Protein AF-A0A1H1PE18-F1 (afdb_monomer_lite)

Radius of gyration: 14.19 Å; chains: 1; bounding box: 38×27×42 Å

pLDDT: mean 94.11, std 6.82, range [52.38, 98.88]

Structure (mmCIF, N/CA/C/O backbone):
data_AF-A0A1H1PE18-F1
#
_entry.id   AF-A0A1H1PE18-F1
#
loop_
_atom_site.group_PDB
_atom_site.id
_atom_site.type_symbol
_atom_site.label_atom_id
_atom_site.label_alt_id
_atom_site.label_comp_id
_atom_site.label_asym_id
_atom_site.label_entity_id
_atom_site.label_seq_id
_atom_site.pdbx_PDB_ins_code
_atom_site.Cartn_x
_atom_site.Cartn_y
_atom_site.Cartn_z
_atom_site.occupancy
_atom_site.B_iso_or_equiv
_atom_site.auth_seq_id
_atom_site.auth_comp_id
_atom_site.auth_asym_id
_atom_site.auth_atom_id
_atom_site.pdbx_PDB_model_num
ATOM 1 N N . MET A 1 1 ? 13.959 1.888 -16.999 1.00 85.69 1 MET A N 1
ATOM 2 C CA . MET A 1 1 ? 13.518 2.090 -15.591 1.00 85.69 1 MET A CA 1
ATOM 3 C C . MET A 1 1 ? 12.262 1.255 -15.378 1.00 85.69 1 MET A C 1
ATOM 5 O O . MET A 1 1 ? 11.801 0.670 -16.342 1.00 85.69 1 MET A O 1
ATOM 9 N N . GLY A 1 2 ? 11.775 1.056 -14.160 1.00 96.62 2 GLY A N 1
ATOM 10 C CA . GLY A 1 2 ? 10.553 0.297 -13.878 1.00 96.62 2 GLY A CA 1
ATOM 11 C C . GLY A 1 2 ? 9.399 1.206 -13.468 1.00 96.62 2 GLY A C 1
ATOM 12 O O . GLY A 1 2 ? 9.628 2.325 -13.016 1.00 96.62 2 GLY A O 1
ATOM 13 N N . SER A 1 3 ? 8.171 0.706 -13.573 1.00 98.12 3 SER A N 1
ATOM 14 C CA . SER A 1 3 ? 6.978 1.367 -13.055 1.00 98.12 3 SER A CA 1
ATOM 15 C C . SER A 1 3 ? 6.004 0.388 -12.395 1.00 98.12 3 SER A C 1
ATOM 17 O O . SER A 1 3 ? 5.890 -0.779 -12.781 1.00 98.12 3 SER A O 1
ATOM 19 N N . LEU A 1 4 ? 5.308 0.886 -11.374 1.00 98.38 4 LEU A N 1
ATOM 20 C CA . LEU A 1 4 ? 4.160 0.263 -10.725 1.00 98.38 4 LEU A CA 1
ATOM 21 C C . LEU A 1 4 ? 3.103 1.345 -10.518 1.00 98.38 4 LEU A C 1
ATOM 23 O O . LEU A 1 4 ? 3.266 2.211 -9.662 1.00 98.38 4 LEU A O 1
ATOM 27 N N . VAL A 1 5 ? 2.022 1.286 -11.293 1.00 98.44 5 VAL A N 1
ATOM 28 C CA . VAL A 1 5 ? 0.980 2.319 -11.268 1.00 98.44 5 VAL A CA 1
ATOM 29 C C . VAL A 1 5 ? -0.400 1.685 -11.228 1.00 98.44 5 VAL A C 1
ATOM 31 O O . VAL A 1 5 ? -0.707 0.796 -12.024 1.00 98.44 5 VAL A O 1
ATOM 34 N N . GLY A 1 6 ? -1.269 2.157 -10.343 1.00 98.06 6 GLY A N 1
ATOM 35 C CA . GLY A 1 6 ? -2.684 1.818 -10.371 1.00 98.06 6 GLY A CA 1
ATOM 36 C C . GLY A 1 6 ? -3.385 1.921 -9.028 1.00 98.06 6 GLY A C 1
ATOM 37 O O . GLY A 1 6 ? -2.787 2.195 -7.990 1.00 98.06 6 GLY A O 1
ATOM 38 N N . THR A 1 7 ? -4.683 1.650 -9.080 1.00 98.50 7 THR A N 1
ATOM 39 C CA . THR A 1 7 ? -5.569 1.617 -7.921 1.00 98.50 7 THR A CA 1
ATOM 40 C C . THR A 1 7 ? -6.225 0.257 -7.866 1.00 98.50 7 THR A C 1
ATOM 42 O O . THR A 1 7 ? -6.868 -0.154 -8.834 1.00 98.50 7 THR A O 1
ATOM 45 N N . ALA A 1 8 ? -6.143 -0.414 -6.723 1.00 97.62 8 ALA A N 1
ATOM 46 C CA . ALA A 1 8 ? -6.823 -1.681 -6.510 1.00 97.62 8 ALA A CA 1
ATOM 47 C C . ALA A 1 8 ? -7.551 -1.704 -5.166 1.00 97.62 8 ALA A C 1
ATOM 49 O O . ALA A 1 8 ? -7.066 -1.187 -4.158 1.00 97.62 8 ALA A O 1
ATOM 50 N N . ALA A 1 9 ? -8.732 -2.319 -5.149 1.00 97.12 9 ALA A N 1
ATOM 51 C CA . ALA A 1 9 ? -9.567 -2.405 -3.961 1.00 97.12 9 ALA A CA 1
ATOM 52 C C . ALA A 1 9 ? -10.261 -3.763 -3.819 1.00 97.12 9 ALA A C 1
ATOM 54 O O . ALA A 1 9 ? -10.561 -4.468 -4.790 1.00 97.12 9 ALA A O 1
ATOM 55 N N . GLY A 1 10 ? -10.576 -4.138 -2.585 1.00 96.12 10 GLY A N 1
ATOM 56 C CA . GLY A 1 10 ? -11.371 -5.326 -2.305 1.00 96.12 10 GLY A CA 1
ATOM 57 C C . GLY A 1 10 ? -11.673 -5.520 -0.832 1.00 96.12 10 GLY A C 1
ATOM 58 O O . GLY A 1 10 ? -11.335 -4.684 0.001 1.00 96.12 10 GLY A O 1
ATOM 59 N N . LYS A 1 11 ? -12.341 -6.633 -0.529 1.00 97.06 11 LYS A N 1
ATOM 60 C CA . LYS A 1 11 ? -12.630 -7.034 0.846 1.00 97.06 11 LYS A CA 1
ATOM 61 C C . LYS A 1 11 ? -11.551 -7.967 1.362 1.00 97.06 11 LYS A C 1
ATOM 63 O O . LYS A 1 11 ? -11.180 -8.907 0.655 1.00 97.06 11 LYS A O 1
ATOM 68 N N . LEU A 1 12 ? -11.084 -7.728 2.579 1.00 96.06 12 LEU A N 1
ATOM 69 C CA . LEU A 1 12 ? -10.114 -8.582 3.241 1.00 96.06 12 LEU A CA 1
ATOM 70 C C . LEU A 1 12 ? -10.704 -9.996 3.406 1.00 96.06 12 LEU A C 1
ATOM 72 O O . LEU A 1 12 ? -11.831 -10.140 3.882 1.00 96.06 12 LEU A O 1
ATOM 76 N N . PRO A 1 13 ? -9.998 -11.047 2.965 1.00 96.00 13 PRO A N 1
ATOM 77 C CA . PRO A 1 13 ? -10.465 -12.427 3.082 1.00 96.00 13 PRO A CA 1
ATOM 78 C C . PRO A 1 13 ? -10.423 -12.945 4.528 1.00 96.00 13 PRO A C 1
ATOM 80 O O . PRO A 1 13 ? -9.740 -12.383 5.377 1.00 96.00 13 PRO A O 1
ATOM 83 N N . GLU A 1 14 ? -11.087 -14.078 4.774 1.00 96.31 14 GLU A N 1
ATOM 84 C CA . GLU A 1 14 ? -11.225 -14.727 6.096 1.00 96.31 14 GLU A CA 1
ATOM 85 C C . GLU A 1 14 ? -9.915 -14.877 6.886 1.00 96.31 14 GLU A C 1
ATOM 87 O O . GLU A 1 14 ? -9.891 -14.772 8.108 1.00 96.31 14 GLU A O 1
ATOM 92 N N . TRP A 1 15 ? -8.790 -15.094 6.202 1.00 93.62 15 TRP A N 1
ATOM 93 C CA . TRP A 1 15 ? -7.492 -15.266 6.856 1.00 93.62 15 TRP A CA 1
ATOM 94 C C . TRP A 1 15 ? -6.891 -13.968 7.427 1.00 93.62 15 TRP A C 1
ATOM 96 O O . TRP A 1 15 ? -5.885 -14.041 8.126 1.00 93.62 15 TRP A O 1
ATOM 106 N N . PHE A 1 16 ? -7.515 -12.803 7.208 1.00 92.00 16 PHE A N 1
ATOM 107 C CA . PHE A 1 16 ? -7.239 -11.573 7.970 1.00 92.00 16 PHE A CA 1
ATOM 108 C C . PHE A 1 16 ? -7.920 -11.551 9.351 1.00 92.00 16 PHE A C 1
ATOM 110 O O . PHE A 1 16 ? -7.813 -10.559 10.073 1.00 92.00 16 PHE A O 1
ATOM 117 N N . GLY A 1 17 ? -8.606 -12.631 9.742 1.00 92.44 17 GLY A N 1
ATOM 118 C CA . GLY A 1 17 ? -9.149 -12.818 11.084 1.00 92.44 17 GLY A CA 1
ATOM 119 C C . GLY A 1 17 ? -10.168 -11.734 11.450 1.00 92.44 17 GLY A C 1
ATOM 120 O O . GLY A 1 17 ? -11.185 -11.624 10.769 1.00 92.44 17 GLY A O 1
ATOM 121 N N . PRO A 1 18 ? -9.934 -10.927 12.503 1.00 90.44 18 PRO A N 1
ATOM 122 C CA . PRO A 1 18 ? -10.907 -9.936 12.972 1.00 90.44 18 PRO A CA 1
ATOM 123 C C . PRO A 1 18 ? -11.241 -8.843 11.946 1.00 90.44 18 PRO A C 1
ATOM 125 O O . PRO A 1 18 ? -12.262 -8.179 12.099 1.00 90.44 18 PRO A O 1
ATOM 128 N N . TRP A 1 19 ? -10.412 -8.657 10.915 1.00 91.94 19 TRP A N 1
ATOM 129 C CA . TRP A 1 19 ? -10.648 -7.684 9.843 1.00 91.94 19 TRP A CA 1
ATOM 130 C C . TRP A 1 19 ? -11.237 -8.316 8.577 1.00 91.94 19 TRP A C 1
ATOM 132 O O . TRP A 1 19 ? -11.365 -7.647 7.555 1.00 91.94 19 TRP A O 1
ATOM 142 N N . ALA A 1 20 ? -11.579 -9.605 8.597 1.00 94.69 20 ALA A N 1
ATOM 143 C CA . ALA A 1 20 ? -12.239 -10.244 7.466 1.00 94.69 20 ALA A CA 1
ATOM 144 C C . ALA A 1 20 ? -13.528 -9.489 7.083 1.00 94.69 20 ALA A C 1
ATOM 146 O O . ALA A 1 20 ? -14.345 -9.133 7.930 1.00 94.69 20 ALA A O 1
ATOM 147 N N . GLY A 1 21 ? -13.707 -9.232 5.787 1.00 95.19 21 GLY A N 1
ATOM 148 C CA . GLY A 1 21 ? -14.831 -8.471 5.239 1.00 95.19 21 GLY A CA 1
ATOM 149 C C . GLY A 1 21 ? -14.635 -6.952 5.191 1.00 95.19 21 GLY A C 1
ATOM 150 O O . GLY A 1 21 ? -15.369 -6.301 4.438 1.00 95.19 21 GLY A O 1
ATOM 151 N N . ASP A 1 22 ? -13.647 -6.404 5.907 1.00 95.56 22 ASP A N 1
ATOM 152 C CA . ASP A 1 22 ? -13.273 -4.987 5.825 1.00 95.56 22 ASP A CA 1
ATOM 153 C C . ASP A 1 22 ? -12.780 -4.634 4.420 1.00 95.56 22 ASP A C 1
ATOM 155 O O . ASP A 1 22 ? -12.314 -5.487 3.661 1.00 95.56 22 ASP A O 1
ATOM 159 N N . ARG A 1 23 ? -12.885 -3.359 4.048 1.00 95.44 23 ARG A N 1
ATOM 160 C CA . ARG A 1 23 ? -12.460 -2.875 2.729 1.00 95.44 23 ARG A CA 1
ATOM 161 C C . ARG A 1 23 ? -11.027 -2.392 2.800 1.00 95.44 23 ARG A C 1
ATOM 163 O O . ARG A 1 23 ? -10.696 -1.622 3.691 1.00 95.44 23 ARG A O 1
ATOM 170 N N . ALA A 1 24 ? -10.229 -2.756 1.808 1.00 96.81 24 ALA A N 1
ATOM 171 C CA . ALA A 1 24 ? -8.916 -2.178 1.584 1.00 96.81 24 ALA A CA 1
ATOM 172 C C . ALA A 1 24 ? -8.853 -1.548 0.189 1.00 96.81 24 ALA A C 1
ATOM 174 O O . ALA A 1 24 ? -9.373 -2.120 -0.777 1.00 96.81 24 ALA A O 1
ATOM 175 N N . ARG A 1 25 ? -8.217 -0.381 0.088 1.00 97.62 25 ARG A N 1
ATOM 176 C CA . ARG A 1 25 ? -7.877 0.288 -1.171 1.00 97.62 25 ARG A CA 1
ATOM 177 C C . ARG A 1 25 ? -6.424 0.736 -1.128 1.00 97.62 25 ARG A C 1
ATOM 179 O O . ARG A 1 25 ? -5.966 1.253 -0.113 1.00 97.62 25 ARG A O 1
ATOM 186 N N . PHE A 1 26 ? -5.750 0.551 -2.252 1.00 98.56 26 PHE A N 1
ATOM 187 C CA . PHE A 1 26 ? -4.357 0.901 -2.457 1.00 98.56 26 PHE A CA 1
ATOM 188 C C . PHE A 1 26 ? -4.252 1.700 -3.744 1.00 98.56 26 PHE A C 1
ATOM 190 O O . PHE A 1 26 ? -4.688 1.218 -4.790 1.00 98.56 26 PHE A O 1
ATOM 197 N N . ASP A 1 27 ? -3.668 2.885 -3.652 1.00 98.75 27 ASP A N 1
ATOM 198 C CA . ASP A 1 27 ? -3.283 3.708 -4.791 1.00 98.75 27 ASP A CA 1
ATOM 199 C C . ASP A 1 27 ? -1.753 3.741 -4.812 1.00 98.75 27 ASP A C 1
ATOM 201 O O . ASP A 1 27 ? -1.142 4.148 -3.824 1.00 98.75 27 ASP A O 1
ATOM 205 N N . LEU A 1 28 ? -1.139 3.264 -5.895 1.00 98.75 28 LEU A N 1
ATOM 206 C CA . LEU A 1 28 ? 0.312 3.198 -6.064 1.00 98.75 28 LEU A CA 1
ATOM 207 C C . LEU A 1 28 ? 0.704 3.928 -7.345 1.00 98.75 28 LEU A C 1
ATOM 209 O O . LEU A 1 28 ? 0.116 3.690 -8.400 1.00 98.75 28 LEU A O 1
ATOM 213 N N . ASP A 1 29 ? 1.712 4.782 -7.247 1.00 98.62 29 ASP A N 1
ATOM 214 C CA . ASP A 1 29 ? 2.363 5.432 -8.377 1.00 98.62 29 ASP A CA 1
ATOM 215 C C . ASP A 1 29 ? 3.863 5.452 -8.086 1.00 98.62 29 ASP A C 1
ATOM 217 O O . ASP A 1 29 ? 4.320 6.215 -7.239 1.00 98.62 29 ASP A O 1
ATOM 221 N N . ALA A 1 30 ? 4.617 4.547 -8.703 1.00 98.44 30 ALA A N 1
ATOM 222 C CA . ALA A 1 30 ? 6.046 4.390 -8.484 1.00 98.44 30 ALA A CA 1
ATOM 223 C C . ALA A 1 30 ? 6.782 4.236 -9.810 1.00 98.44 30 ALA A C 1
ATOM 225 O O . ALA A 1 30 ? 6.374 3.454 -10.670 1.00 98.44 30 ALA A O 1
ATOM 226 N N . HIS A 1 31 ? 7.916 4.921 -9.925 1.00 98.19 31 HIS A N 1
ATOM 227 C CA . HIS A 1 31 ? 8.783 4.916 -11.095 1.00 98.19 31 HIS A CA 1
ATOM 228 C C . HIS A 1 31 ? 10.255 4.855 -10.684 1.00 98.19 31 HIS A C 1
ATOM 230 O O . HIS A 1 31 ? 10.644 5.408 -9.653 1.00 98.19 31 HIS A O 1
ATOM 236 N N . GLY A 1 32 ? 11.086 4.240 -11.522 1.00 96.31 32 GLY A N 1
ATOM 237 C CA . GLY A 1 32 ? 12.539 4.251 -11.377 1.00 96.31 32 GLY A CA 1
ATOM 238 C C . GLY A 1 32 ? 13.153 2.878 -11.133 1.00 96.31 32 GLY A C 1
ATOM 239 O O . GLY A 1 32 ? 12.731 1.878 -11.710 1.00 96.31 32 GLY A O 1
ATOM 240 N N . ASP A 1 33 ? 14.211 2.838 -10.338 1.00 94.06 33 ASP A N 1
ATOM 241 C CA . ASP A 1 33 ? 14.961 1.626 -10.003 1.00 94.06 33 ASP A CA 1
ATOM 242 C C . ASP A 1 33 ? 15.321 1.612 -8.506 1.00 94.06 33 ASP A C 1
ATOM 244 O O . ASP A 1 33 ? 15.115 2.627 -7.831 1.00 94.06 33 ASP A O 1
ATOM 248 N N . PRO A 1 34 ? 15.875 0.510 -7.960 1.00 93.50 34 PRO A N 1
ATOM 249 C CA . PRO A 1 34 ? 16.127 0.401 -6.523 1.00 93.50 34 PRO A CA 1
ATOM 250 C C . PRO A 1 34 ? 17.053 1.478 -5.939 1.00 93.50 34 PRO A C 1
ATOM 252 O O . PRO A 1 34 ? 17.071 1.656 -4.726 1.00 93.50 34 PRO A O 1
ATOM 255 N N . MET A 1 35 ? 17.834 2.176 -6.770 1.00 92.56 35 MET A N 1
ATOM 256 C CA . MET A 1 35 ? 18.738 3.248 -6.348 1.00 92.56 35 MET A CA 1
ATOM 257 C C . MET A 1 35 ? 18.135 4.641 -6.553 1.00 92.56 35 MET A C 1
ATOM 259 O O . MET A 1 35 ? 18.480 5.563 -5.818 1.00 92.56 35 MET A O 1
ATOM 263 N N . ASN A 1 36 ? 17.260 4.805 -7.547 1.00 95.25 36 ASN A N 1
ATOM 264 C CA . ASN A 1 36 ? 16.618 6.069 -7.899 1.00 95.25 36 ASN A CA 1
ATOM 265 C C . ASN A 1 36 ? 15.122 5.837 -8.123 1.00 95.25 36 ASN A C 1
ATOM 267 O O . ASN A 1 36 ? 14.669 5.680 -9.257 1.00 95.25 36 ASN A O 1
ATOM 271 N N . THR A 1 37 ? 14.357 5.794 -7.034 1.00 96.88 37 THR A N 1
ATOM 272 C CA . THR A 1 37 ? 12.898 5.661 -7.081 1.00 96.88 37 THR A CA 1
ATOM 273 C C . THR A 1 37 ? 12.226 6.992 -6.759 1.00 96.88 37 THR A C 1
ATOM 275 O O . THR A 1 37 ? 12.675 7.735 -5.888 1.00 96.88 37 THR A O 1
ATOM 278 N N . THR A 1 38 ? 11.122 7.273 -7.444 1.00 98.00 38 THR A N 1
ATOM 279 C CA . THR A 1 38 ? 10.193 8.356 -7.114 1.00 98.00 38 THR A CA 1
ATOM 280 C C . THR A 1 38 ? 8.772 7.828 -7.164 1.00 98.00 38 THR A C 1
ATOM 282 O O . THR A 1 38 ? 8.471 6.954 -7.977 1.00 98.00 38 THR A O 1
ATOM 285 N N . GLY A 1 39 ? 7.884 8.384 -6.353 1.00 98.31 39 GLY A N 1
ATOM 286 C CA . GLY A 1 39 ? 6.494 7.968 -6.375 1.00 98.31 39 GLY A CA 1
ATOM 287 C C . GLY A 1 39 ? 5.781 8.235 -5.070 1.00 98.31 39 GLY A C 1
ATOM 288 O O . GLY A 1 39 ? 6.393 8.659 -4.092 1.00 98.31 39 GLY A O 1
ATOM 289 N N . THR A 1 40 ? 4.492 7.936 -5.054 1.00 98.81 40 THR A N 1
ATOM 290 C CA . THR A 1 40 ? 3.640 8.066 -3.877 1.00 98.81 40 THR A CA 1
ATOM 291 C C . THR A 1 40 ? 2.744 6.850 -3.716 1.00 98.81 40 THR A C 1
ATOM 293 O O . THR A 1 40 ? 2.541 6.057 -4.641 1.00 98.81 40 THR A O 1
ATOM 296 N N . PHE A 1 41 ? 2.193 6.704 -2.520 1.00 98.88 41 PHE A N 1
ATOM 297 C CA . PHE A 1 41 ? 1.152 5.730 -2.249 1.00 98.88 41 PHE A CA 1
ATOM 298 C C . PHE A 1 41 ? 0.082 6.298 -1.330 1.00 98.88 41 PHE A C 1
ATOM 300 O O . PHE A 1 41 ? 0.338 7.195 -0.528 1.00 98.88 41 PHE A O 1
ATOM 307 N N . ARG A 1 42 ? -1.112 5.709 -1.409 1.00 98.75 42 ARG A N 1
ATOM 308 C CA . ARG A 1 42 ? -2.196 5.898 -0.444 1.00 98.75 42 ARG A CA 1
ATOM 309 C C . ARG A 1 42 ? -2.806 4.561 -0.080 1.00 98.75 42 ARG A C 1
ATOM 311 O O . ARG A 1 42 ? -2.996 3.698 -0.940 1.00 98.75 42 ARG A O 1
ATOM 318 N N . VAL A 1 43 ? -3.144 4.405 1.191 1.00 98.31 43 VAL A N 1
ATOM 319 C CA . VAL A 1 43 ? -3.821 3.222 1.716 1.00 98.31 43 VAL A CA 1
ATOM 320 C C . VAL A 1 43 ? -5.040 3.651 2.506 1.00 98.31 43 VAL A C 1
ATOM 322 O O . VAL A 1 43 ? -4.996 4.597 3.287 1.00 98.31 43 VAL A O 1
ATOM 325 N N . PHE A 1 44 ? -6.120 2.905 2.319 1.00 96.88 44 PHE A N 1
ATOM 326 C CA . PHE A 1 44 ? -7.332 3.018 3.108 1.00 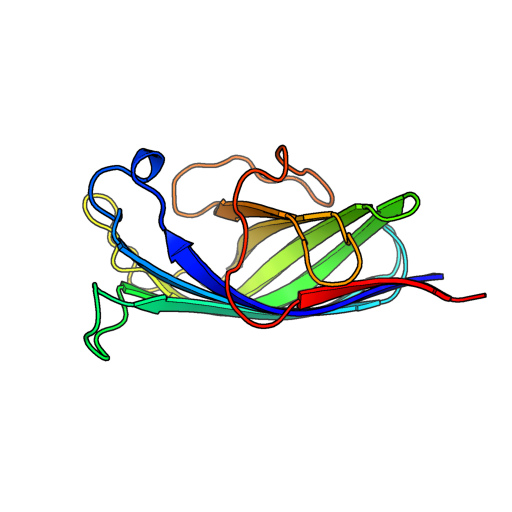96.88 44 PHE A CA 1
ATOM 327 C C . PHE A 1 44 ? -7.777 1.630 3.567 1.00 96.88 44 PHE A C 1
ATOM 329 O O . PHE A 1 44 ? -7.884 0.713 2.748 1.00 96.88 44 PHE A O 1
ATOM 336 N N . HIS A 1 45 ? -8.091 1.493 4.853 1.00 95.50 45 HIS A N 1
ATOM 337 C CA . HIS A 1 45 ? -8.731 0.327 5.461 1.00 95.50 45 HIS A CA 1
ATOM 338 C C . HIS A 1 45 ? -10.016 0.790 6.152 1.00 95.50 45 HIS A C 1
ATOM 340 O O . HIS A 1 45 ? -9.950 1.487 7.158 1.00 95.50 45 HIS A O 1
ATOM 346 N N . GLY A 1 46 ? -11.182 0.398 5.632 1.00 94.31 46 GLY A N 1
ATOM 347 C CA . GLY A 1 46 ? -12.495 0.750 6.188 1.00 94.31 46 GLY A CA 1
ATOM 348 C C . GLY A 1 46 ? -13.228 -0.416 6.854 1.00 94.31 46 GLY A C 1
ATOM 349 O O . GLY A 1 46 ? -13.081 -1.564 6.432 1.00 94.31 46 GLY A O 1
ATOM 350 N N . VAL A 1 47 ? -14.063 -0.115 7.851 1.00 90.56 47 VAL A N 1
ATOM 351 C CA . VAL A 1 47 ? -14.824 -1.089 8.651 1.00 90.56 47 VAL A CA 1
ATOM 352 C C . VAL A 1 47 ? -16.028 -1.620 7.874 1.00 90.56 47 VAL A C 1
ATOM 354 O O . VAL A 1 47 ? -16.977 -0.883 7.586 1.00 90.56 47 VAL A O 1
ATOM 357 N N . GLY A 1 48 ? -16.037 -2.919 7.572 1.00 84.44 48 GLY A N 1
ATOM 358 C CA . GLY A 1 48 ? -17.127 -3.602 6.877 1.00 84.44 48 GLY A CA 1
ATOM 359 C C . GLY A 1 48 ? -17.595 -2.851 5.626 1.00 84.44 48 GLY A C 1
ATOM 360 O O . GLY A 1 48 ? -16.862 -2.709 4.650 1.00 84.44 48 GLY A O 1
ATOM 361 N N . THR A 1 49 ? -18.840 -2.368 5.632 1.00 78.06 49 THR A N 1
ATOM 362 C CA . THR A 1 49 ? -19.396 -1.524 4.554 1.00 78.06 49 THR A CA 1
ATOM 363 C C . THR A 1 49 ? -19.587 -0.060 4.950 1.00 78.06 49 THR A C 1
ATOM 365 O O . THR A 1 49 ? -20.169 0.695 4.175 1.00 78.06 49 THR A O 1
ATOM 368 N N . THR A 1 50 ? -19.139 0.332 6.140 1.00 81.19 50 THR A N 1
ATOM 369 C CA . THR A 1 50 ? -19.274 1.691 6.680 1.00 81.19 50 THR A CA 1
ATOM 370 C C . THR A 1 50 ? -18.136 2.586 6.202 1.00 81.19 50 THR A C 1
ATOM 372 O O . THR A 1 50 ? -17.060 2.090 5.869 1.00 81.19 50 THR A O 1
ATOM 375 N N . ASP A 1 51 ? -18.345 3.899 6.208 1.00 76.69 51 ASP A N 1
ATOM 376 C CA . ASP A 1 51 ? -17.308 4.874 5.839 1.00 76.69 51 ASP A CA 1
ATOM 377 C C . ASP A 1 51 ? -16.323 5.172 6.982 1.00 76.69 51 ASP A C 1
ATOM 379 O O . ASP A 1 51 ? -15.476 6.051 6.863 1.00 76.69 51 ASP A O 1
ATOM 383 N N . GLU A 1 52 ? -16.406 4.421 8.081 1.00 87.88 52 GLU A N 1
ATOM 384 C CA . GLU A 1 52 ? -15.433 4.478 9.165 1.00 87.88 52 GLU A CA 1
ATOM 385 C C . GLU A 1 52 ? -14.106 3.857 8.712 1.00 87.88 52 GLU A C 1
ATOM 387 O O . GLU A 1 52 ? -14.056 2.706 8.263 1.00 87.88 52 GLU A O 1
ATOM 392 N N . ALA A 1 53 ? -13.028 4.628 8.826 1.00 90.81 53 ALA A N 1
ATOM 393 C CA . ALA A 1 53 ? -11.676 4.193 8.526 1.00 90.81 53 ALA A CA 1
ATOM 394 C C . ALA A 1 53 ? -11.001 3.649 9.789 1.00 90.81 53 ALA A C 1
ATOM 396 O O . ALA A 1 53 ? -10.960 4.315 10.820 1.00 90.81 53 ALA A O 1
ATOM 397 N N . ARG A 1 54 ? -10.428 2.448 9.690 1.00 91.69 54 ARG A N 1
ATOM 398 C CA . ARG A 1 54 ? -9.462 1.934 10.666 1.00 91.69 54 ARG A CA 1
ATOM 399 C C . ARG A 1 54 ? -8.070 2.472 10.404 1.00 91.69 54 ARG A C 1
ATOM 401 O O . ARG A 1 54 ? -7.322 2.699 11.337 1.00 91.69 54 ARG A O 1
ATOM 408 N N . ALA A 1 55 ? -7.699 2.642 9.144 1.00 95.06 55 ALA A N 1
ATOM 409 C CA . ALA A 1 55 ? -6.412 3.212 8.792 1.00 95.06 55 ALA A CA 1
ATOM 410 C C . ALA A 1 55 ? -6.538 4.011 7.505 1.00 95.06 55 ALA A C 1
ATOM 412 O O . ALA A 1 55 ? -7.179 3.572 6.545 1.00 95.06 55 ALA A O 1
ATOM 413 N N . GLU A 1 56 ? -5.896 5.166 7.491 1.00 96.62 56 GLU A N 1
ATOM 414 C CA . GLU A 1 56 ? -5.762 6.002 6.312 1.00 96.62 56 GLU A CA 1
ATOM 415 C C . GLU A 1 56 ? -4.417 6.708 6.387 1.00 96.62 56 GLU A C 1
ATOM 417 O O . GLU A 1 56 ? -4.124 7.422 7.349 1.00 96.62 56 GLU A O 1
ATOM 422 N N . PHE A 1 57 ? -3.572 6.451 5.394 1.00 98.06 57 PHE A N 1
ATOM 423 C CA . PHE A 1 57 ? -2.234 7.016 5.350 1.00 98.06 57 PHE A CA 1
ATOM 424 C C . PHE A 1 57 ? -1.704 7.095 3.922 1.00 98.06 57 PHE A C 1
ATOM 426 O O . PHE A 1 57 ? -2.081 6.319 3.038 1.00 98.06 57 PHE A O 1
ATOM 433 N N . GLU A 1 58 ? -0.800 8.041 3.713 1.00 98.81 58 GLU A N 1
ATOM 434 C CA . GLU A 1 58 ? -0.112 8.275 2.453 1.00 98.81 58 GLU A CA 1
ATOM 435 C C . GLU A 1 58 ? 1.381 8.500 2.676 1.00 98.81 58 GLU A C 1
ATOM 437 O O . GLU A 1 58 ? 1.842 8.740 3.797 1.00 98.81 58 GLU A O 1
ATOM 442 N N . GLY A 1 59 ? 2.159 8.381 1.609 1.00 98.81 59 GLY A N 1
ATOM 443 C CA . GLY A 1 59 ? 3.595 8.556 1.708 1.00 98.81 59 GLY A CA 1
ATOM 444 C C . GLY A 1 59 ? 4.323 8.496 0.385 1.00 98.81 59 GLY A C 1
ATOM 445 O O . GLY A 1 59 ? 3.720 8.358 -0.682 1.00 98.81 59 GLY A O 1
ATOM 446 N N . ASP A 1 60 ? 5.643 8.561 0.496 1.00 98.81 60 ASP A N 1
ATOM 447 C CA . ASP A 1 60 ? 6.561 8.555 -0.632 1.00 98.81 60 ASP A CA 1
ATOM 448 C C . ASP A 1 60 ? 7.137 7.155 -0.831 1.00 98.81 60 ASP A C 1
ATOM 450 O O . ASP A 1 60 ? 7.495 6.467 0.131 1.00 98.81 60 ASP A O 1
ATOM 454 N N . ILE A 1 61 ? 7.251 6.724 -2.085 1.00 98.69 61 ILE A N 1
ATOM 455 C CA . ILE A 1 61 ? 7.928 5.473 -2.431 1.00 98.69 61 ILE A CA 1
ATOM 456 C C . ILE A 1 61 ? 9.437 5.719 -2.437 1.00 98.69 61 ILE A C 1
ATOM 458 O O . ILE A 1 61 ? 9.942 6.553 -3.186 1.00 98.69 61 ILE A O 1
ATOM 462 N N . THR A 1 62 ? 10.160 4.951 -1.627 1.00 97.69 62 THR A N 1
ATOM 463 C CA . THR A 1 62 ? 11.614 5.057 -1.450 1.00 97.69 62 THR A CA 1
ATOM 464 C C . THR A 1 62 ? 12.389 3.948 -2.154 1.00 97.69 62 THR A C 1
ATOM 466 O O . THR A 1 62 ? 13.601 4.064 -2.304 1.00 97.69 62 THR A O 1
ATOM 469 N N . CYS A 1 63 ? 11.723 2.873 -2.585 1.00 98.19 63 CYS A N 1
ATOM 470 C CA . CYS A 1 63 ? 12.344 1.796 -3.356 1.00 98.19 63 CYS A CA 1
ATOM 471 C C . CYS A 1 63 ? 11.334 1.126 -4.286 1.00 98.19 63 CYS A C 1
ATOM 473 O O . CYS A 1 63 ? 10.212 0.841 -3.864 1.00 98.19 63 CYS A O 1
ATOM 475 N N . LEU A 1 64 ? 11.751 0.819 -5.514 1.00 98.56 64 LEU A N 1
ATOM 476 C CA . LEU A 1 64 ? 11.006 0.032 -6.491 1.00 98.56 64 LEU A CA 1
ATOM 477 C C . LEU A 1 64 ? 11.928 -0.998 -7.152 1.00 98.56 64 LEU A C 1
ATOM 479 O O . LEU A 1 64 ? 12.945 -0.657 -7.750 1.00 98.56 64 LEU A O 1
ATOM 483 N N . THR A 1 65 ? 11.539 -2.270 -7.099 1.00 97.88 65 THR A N 1
ATOM 484 C CA . THR A 1 65 ? 12.125 -3.345 -7.910 1.00 97.88 65 THR A CA 1
ATOM 485 C C . THR A 1 65 ? 11.047 -3.938 -8.800 1.00 97.88 65 THR A C 1
ATOM 487 O O . THR A 1 65 ? 10.002 -4.350 -8.302 1.00 97.88 65 THR A O 1
ATOM 490 N N . VAL A 1 66 ? 11.324 -4.040 -10.099 1.00 97.81 66 VAL A N 1
ATOM 491 C CA . VAL A 1 66 ? 10.444 -4.683 -11.083 1.00 97.81 66 VAL A CA 1
ATOM 492 C C . VAL A 1 66 ? 11.144 -5.905 -11.674 1.00 97.81 66 VAL A C 1
ATOM 494 O O . VAL A 1 66 ? 12.324 -5.853 -12.016 1.00 97.81 66 VAL A O 1
ATOM 497 N N . ALA A 1 67 ? 10.414 -7.012 -11.797 1.00 94.75 67 ALA A N 1
ATOM 498 C CA . ALA A 1 67 ? 10.881 -8.259 -12.387 1.00 94.75 67 ALA A CA 1
ATOM 499 C C . ALA A 1 67 ? 9.748 -8.920 -13.189 1.00 94.75 67 ALA A C 1
ATOM 501 O O . ALA A 1 67 ? 8.903 -9.636 -12.645 1.00 94.75 67 ALA A O 1
ATOM 502 N N . GLY A 1 68 ? 9.731 -8.682 -14.503 1.00 94.50 68 GLY A N 1
ATOM 503 C CA . GLY A 1 68 ? 8.638 -9.127 -15.368 1.00 94.50 68 GLY A CA 1
ATOM 504 C C . GLY A 1 68 ? 7.300 -8.532 -14.899 1.00 94.50 68 GLY A C 1
ATOM 505 O O . GLY A 1 68 ? 7.225 -7.318 -14.742 1.00 94.50 68 GLY A O 1
ATOM 506 N N . PRO A 1 69 ? 6.260 -9.347 -14.639 1.00 96.69 69 PRO A N 1
ATOM 507 C CA . PRO A 1 69 ? 4.963 -8.854 -14.165 1.00 96.69 69 PRO A CA 1
ATOM 508 C C . PRO A 1 69 ? 4.926 -8.537 -12.660 1.00 96.69 69 PRO A C 1
ATOM 510 O O . PRO A 1 69 ? 3.877 -8.166 -12.135 1.00 96.69 69 PRO A O 1
ATOM 513 N N . ALA A 1 70 ? 6.022 -8.758 -11.929 1.00 97.81 70 ALA A N 1
ATOM 514 C CA . ALA A 1 70 ? 6.074 -8.554 -10.488 1.00 97.81 70 ALA A CA 1
ATOM 515 C C . ALA A 1 70 ? 6.779 -7.242 -10.135 1.00 97.81 70 ALA A C 1
ATOM 517 O O . ALA A 1 70 ? 7.799 -6.900 -10.734 1.00 97.81 70 ALA A O 1
ATOM 518 N N . ALA A 1 71 ? 6.279 -6.557 -9.112 1.00 98.44 71 ALA A N 1
ATOM 519 C CA . ALA A 1 71 ? 6.927 -5.398 -8.520 1.00 98.44 71 ALA A CA 1
ATOM 520 C C . ALA A 1 71 ? 6.921 -5.489 -6.992 1.00 98.44 71 ALA A C 1
ATOM 522 O O . ALA A 1 71 ? 5.951 -5.948 -6.383 1.00 98.44 71 ALA A O 1
ATOM 523 N N . ILE A 1 72 ? 8.001 -5.021 -6.375 1.00 98.56 72 ILE A N 1
ATOM 524 C CA . ILE A 1 72 ? 8.064 -4.729 -4.944 1.00 98.56 72 ILE A CA 1
ATOM 525 C C . ILE A 1 72 ? 8.325 -3.237 -4.807 1.00 98.56 72 ILE A C 1
ATOM 527 O O . ILE A 1 72 ? 9.295 -2.734 -5.372 1.00 98.56 72 ILE A O 1
ATOM 531 N N . ALA A 1 73 ? 7.479 -2.555 -4.044 1.00 98.62 73 ALA A N 1
ATOM 532 C CA . ALA A 1 73 ? 7.664 -1.160 -3.691 1.00 98.62 73 ALA A CA 1
ATOM 533 C C . ALA A 1 73 ? 7.713 -1.011 -2.169 1.00 98.62 73 ALA A C 1
ATOM 535 O O . ALA A 1 73 ? 6.905 -1.606 -1.457 1.00 98.62 73 ALA A O 1
ATOM 536 N N . THR A 1 74 ? 8.643 -0.204 -1.672 1.00 98.62 74 THR A N 1
ATOM 537 C CA . THR A 1 74 ? 8.690 0.209 -0.267 1.00 98.62 74 THR A CA 1
ATOM 538 C 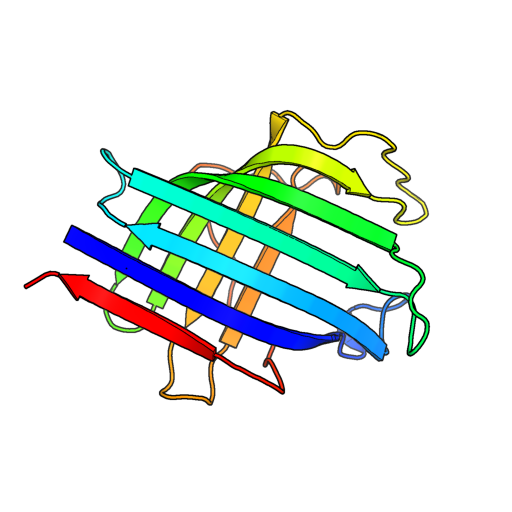C . THR A 1 74 ? 8.444 1.702 -0.204 1.00 98.62 74 THR A C 1
ATOM 540 O O . THR A 1 74 ? 9.030 2.451 -0.982 1.00 98.62 74 THR A O 1
ATOM 543 N N . GLY A 1 75 ? 7.588 2.128 0.715 1.00 98.50 75 GLY A N 1
ATOM 544 C CA . GLY A 1 75 ? 7.334 3.534 0.978 1.00 98.50 75 GLY A CA 1
ATOM 545 C C . GLY A 1 75 ? 7.527 3.892 2.441 1.00 98.50 75 GLY A C 1
ATOM 546 O O . GLY A 1 75 ? 7.492 3.025 3.317 1.00 98.50 75 GLY A O 1
ATOM 547 N N . VAL A 1 76 ? 7.719 5.181 2.692 1.00 98.56 76 VAL A N 1
ATOM 548 C CA . VAL A 1 76 ? 7.727 5.787 4.024 1.00 98.56 76 VAL A CA 1
ATOM 549 C C . VAL A 1 76 ? 6.488 6.659 4.139 1.00 98.56 76 VAL A C 1
ATOM 551 O O . VAL A 1 76 ? 6.242 7.511 3.287 1.00 98.56 76 VAL A O 1
ATOM 554 N N . ILE A 1 77 ? 5.701 6.437 5.187 1.00 98.69 77 ILE A N 1
ATOM 555 C CA . ILE A 1 77 ? 4.494 7.219 5.450 1.00 98.69 77 ILE A CA 1
ATOM 556 C C . ILE A 1 77 ? 4.890 8.655 5.789 1.00 98.69 77 ILE A C 1
ATOM 558 O O . ILE A 1 77 ? 5.718 8.882 6.673 1.00 98.69 77 ILE A O 1
ATOM 562 N N . THR A 1 78 ? 4.279 9.623 5.115 1.00 98.75 78 THR A N 1
ATOM 563 C CA . THR A 1 78 ? 4.480 11.055 5.382 1.00 98.75 78 THR A CA 1
ATOM 564 C C . THR A 1 78 ? 3.355 11.640 6.228 1.00 98.75 78 THR A C 1
ATOM 566 O O . THR A 1 78 ? 3.587 12.614 6.943 1.00 98.75 78 THR A O 1
ATOM 569 N N . HIS A 1 79 ? 2.158 11.046 6.178 1.00 97.62 79 HIS A N 1
ATOM 570 C CA . HIS A 1 79 ? 1.015 11.441 6.992 1.00 97.62 79 HIS A CA 1
ATOM 571 C C . HIS A 1 79 ? -0.018 10.310 7.111 1.00 97.62 79 HIS A C 1
ATOM 573 O O . HIS A 1 79 ? -0.306 9.621 6.130 1.00 97.62 79 HIS A O 1
ATOM 579 N N . GLY A 1 80 ? -0.623 10.154 8.291 1.00 96.25 80 GLY A N 1
ATOM 580 C CA . GLY A 1 80 ? -1.792 9.297 8.492 1.00 96.25 80 GLY A CA 1
ATOM 581 C C . GLY A 1 80 ? -1.831 8.599 9.847 1.00 96.25 80 GLY A C 1
ATOM 582 O O . GLY A 1 80 ? -0.991 8.833 10.714 1.00 96.25 80 GLY A O 1
ATOM 583 N N . TYR A 1 81 ? -2.815 7.723 10.018 1.00 95.44 81 TYR A N 1
ATOM 584 C CA . TYR A 1 81 ? -3.086 7.016 11.272 1.00 95.44 81 TYR A CA 1
ATOM 585 C C . TYR A 1 81 ? -3.512 5.563 11.023 1.00 95.44 81 TYR A C 1
ATOM 587 O O . TYR A 1 81 ? -3.932 5.199 9.918 1.00 95.44 81 TYR A O 1
ATOM 595 N N . ALA A 1 82 ? -3.435 4.737 12.070 1.00 93.81 82 ALA A N 1
ATOM 596 C CA . ALA A 1 82 ? -3.935 3.367 12.069 1.00 93.81 82 ALA A CA 1
ATOM 597 C C . ALA A 1 82 ? -4.505 2.970 13.443 1.00 93.81 82 ALA A C 1
ATOM 599 O O . ALA A 1 82 ? -3.781 2.628 14.372 1.00 93.81 82 ALA A O 1
ATOM 600 N N . ASP A 1 83 ? -5.827 2.931 13.561 1.00 90.88 83 ASP A N 1
ATOM 601 C CA . ASP A 1 83 ? -6.545 2.338 14.686 1.00 90.88 83 ASP A CA 1
ATOM 602 C C . ASP A 1 83 ? -6.857 0.855 14.414 1.00 90.88 83 ASP A C 1
ATOM 604 O O . ASP A 1 83 ? -7.931 0.464 13.936 1.00 90.88 83 ASP A O 1
ATOM 608 N N . LEU A 1 84 ? -5.865 0.007 14.693 1.00 85.25 84 LEU A N 1
ATOM 609 C CA . LEU A 1 84 ? -5.938 -1.441 14.500 1.00 85.25 84 LEU A CA 1
ATOM 610 C C . LEU A 1 84 ? -5.765 -2.173 15.834 1.00 85.25 84 LEU A C 1
ATOM 612 O O . LEU A 1 84 ? -4.657 -2.605 16.158 1.00 85.25 84 LEU A O 1
ATOM 616 N N . PRO A 1 85 ? -6.836 -2.374 16.623 1.00 80.81 85 PRO A N 1
ATOM 617 C CA . PRO A 1 85 ? -6.741 -3.099 17.884 1.00 80.81 85 PRO A CA 1
ATOM 618 C C . PRO A 1 85 ? -6.089 -4.487 17.718 1.00 80.81 85 PRO A C 1
ATOM 620 O O . PRO A 1 85 ? -6.437 -5.215 16.784 1.00 80.81 85 PRO A O 1
ATOM 623 N N . PRO A 1 86 ? -5.170 -4.889 18.621 1.00 73.75 86 PRO A N 1
ATOM 624 C CA . PRO A 1 86 ? -4.791 -4.227 19.876 1.00 73.75 86 PRO A CA 1
ATOM 625 C C . PRO A 1 86 ? -3.646 -3.199 19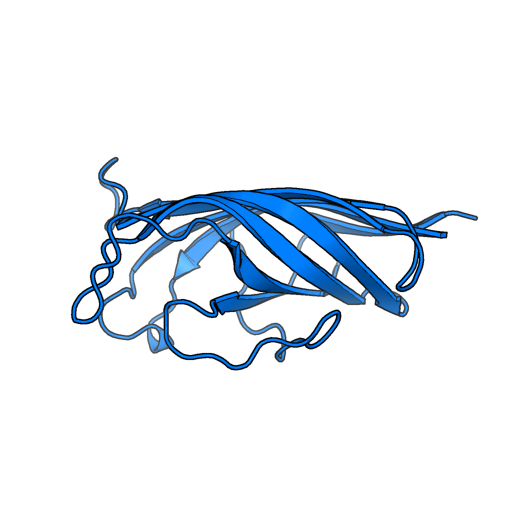.755 1.00 73.75 86 PRO A C 1
ATOM 627 O O . PRO A 1 86 ? -3.122 -2.775 20.781 1.00 73.75 86 PRO A O 1
ATOM 630 N N . LEU A 1 87 ? -3.237 -2.818 18.543 1.00 72.06 87 LEU A N 1
ATOM 631 C CA . LEU A 1 87 ? -2.131 -1.898 18.260 1.00 72.06 87 LEU A CA 1
ATOM 632 C C . LEU A 1 87 ? -2.655 -0.568 17.680 1.00 72.06 87 LEU A C 1
ATOM 634 O O . LEU A 1 87 ? -2.422 -0.291 16.503 1.00 72.06 87 LEU A O 1
ATOM 638 N N . PRO A 1 88 ? -3.397 0.249 18.454 1.00 77.31 88 PRO A N 1
ATOM 639 C CA . PRO A 1 88 ? -3.774 1.572 17.984 1.00 77.31 88 PRO A CA 1
ATOM 640 C C . PRO A 1 88 ? -2.520 2.447 17.893 1.00 77.31 88 PRO A C 1
ATOM 642 O O . PRO A 1 88 ? -1.818 2.640 18.889 1.00 77.31 88 PRO A O 1
ATOM 645 N N . ASP A 1 89 ? -2.253 2.980 16.708 1.00 81.94 89 ASP A N 1
ATOM 646 C CA . ASP A 1 89 ? -1.219 3.976 16.466 1.00 81.94 89 ASP A CA 1
ATOM 647 C C . ASP A 1 89 ? -1.872 5.241 15.880 1.00 81.94 89 ASP A C 1
ATOM 649 O O . ASP A 1 89 ? -2.269 5.262 14.707 1.00 81.94 89 ASP A O 1
ATOM 653 N N . PRO A 1 90 ? -2.053 6.298 16.694 1.00 86.75 90 PRO A N 1
ATOM 654 C CA . PRO A 1 90 ? -2.702 7.521 16.239 1.00 86.75 90 PRO A CA 1
ATOM 655 C C . PRO A 1 90 ? -1.851 8.311 15.234 1.00 86.75 90 PRO A C 1
ATOM 657 O O . PRO A 1 90 ? -2.383 9.233 14.619 1.00 86.75 90 PRO A O 1
ATOM 660 N N . ASP A 1 91 ? -0.565 7.981 15.066 1.00 94.50 91 ASP A N 1
ATOM 661 C CA . ASP A 1 91 ? 0.320 8.609 14.085 1.00 94.50 91 ASP A CA 1
ATOM 662 C C . ASP A 1 91 ? 1.380 7.620 13.581 1.00 94.50 91 ASP A C 1
ATOM 664 O O . ASP A 1 91 ? 2.362 7.314 14.256 1.00 94.50 91 ASP A O 1
ATOM 668 N N . VAL A 1 92 ? 1.212 7.172 12.339 1.00 96.31 92 VAL A N 1
ATOM 669 C CA . VAL A 1 92 ? 2.123 6.217 11.690 1.00 96.31 92 VAL A CA 1
ATOM 670 C C . VAL A 1 92 ? 3.178 6.900 10.811 1.00 96.31 92 VAL A C 1
ATOM 672 O O . VAL A 1 92 ? 3.843 6.245 10.005 1.00 96.31 92 VAL A O 1
ATOM 675 N N . THR A 1 93 ? 3.366 8.213 10.949 1.00 97.81 93 THR A N 1
ATOM 676 C CA . THR A 1 93 ? 4.354 8.982 10.181 1.00 97.81 93 THR A CA 1
ATOM 677 C C . THR A 1 93 ? 5.778 8.456 10.392 1.00 97.81 93 THR A C 1
ATOM 679 O O . THR A 1 93 ? 6.200 8.104 11.494 1.00 97.81 93 THR A O 1
ATOM 682 N N . GLY A 1 94 ? 6.549 8.389 9.306 1.00 97.62 94 GLY A N 1
ATOM 683 C CA . GLY A 1 94 ? 7.926 7.896 9.283 1.00 97.62 94 GLY A CA 1
ATOM 684 C C . GLY A 1 94 ? 8.060 6.371 9.275 1.00 97.62 94 GLY A C 1
ATOM 685 O O . GLY A 1 94 ? 9.174 5.869 9.124 1.00 97.62 94 GLY A O 1
ATOM 686 N N . LYS A 1 95 ? 6.959 5.624 9.413 1.00 97.44 95 LYS A N 1
ATOM 687 C CA . LYS A 1 95 ? 6.953 4.157 9.352 1.00 97.44 95 LYS A CA 1
ATOM 688 C C . LYS A 1 95 ? 7.005 3.671 7.911 1.00 97.44 95 LYS A C 1
ATOM 690 O O . LYS A 1 95 ? 6.418 4.278 7.012 1.00 97.44 95 LYS A O 1
ATOM 695 N N . LYS A 1 96 ? 7.676 2.543 7.696 1.00 98.06 96 LYS A N 1
ATOM 696 C CA . LYS A 1 96 ? 7.743 1.891 6.391 1.00 98.06 96 LYS A CA 1
ATOM 697 C C . LYS A 1 96 ? 6.527 1.020 6.114 1.00 98.06 96 LYS A C 1
ATOM 699 O O . LYS A 1 96 ? 5.952 0.382 7.001 1.00 98.06 96 LYS A O 1
ATOM 704 N N . VAL A 1 97 ? 6.200 0.930 4.834 1.00 98.19 97 VAL A N 1
ATOM 705 C CA . VAL A 1 97 ? 5.253 -0.031 4.275 1.00 98.19 97 VAL A CA 1
ATOM 706 C C . VAL A 1 97 ? 5.871 -0.697 3.057 1.00 98.19 97 VAL A C 1
ATOM 708 O O . VAL A 1 97 ? 6.602 -0.070 2.295 1.00 98.19 97 VAL A O 1
ATOM 711 N N . SER A 1 98 ? 5.591 -1.980 2.879 1.00 98.38 98 SER A N 1
ATOM 712 C CA . SER A 1 98 ? 5.979 -2.728 1.687 1.00 98.38 98 SER A CA 1
ATOM 713 C C . SER A 1 98 ? 4.735 -3.166 0.937 1.00 98.38 98 SER A C 1
ATOM 715 O O . SER A 1 98 ? 3.759 -3.593 1.554 1.00 98.38 98 SER A O 1
ATOM 717 N N . PHE A 1 99 ? 4.803 -3.098 -0.387 1.00 98.62 99 PHE A N 1
ATOM 718 C CA . PHE A 1 99 ? 3.815 -3.602 -1.323 1.00 98.62 99 PHE A CA 1
ATOM 719 C C . PHE A 1 99 ? 4.497 -4.599 -2.250 1.00 98.62 99 PHE A C 1
ATOM 721 O O . PHE A 1 99 ? 5.552 -4.328 -2.816 1.00 98.62 99 PHE A O 1
ATOM 728 N N . THR A 1 100 ? 3.888 -5.761 -2.437 1.00 98.69 100 THR A N 1
ATOM 729 C CA . THR A 1 100 ? 4.260 -6.695 -3.502 1.00 98.69 100 THR A CA 1
ATOM 730 C C . THR A 1 100 ? 3.073 -6.844 -4.422 1.00 98.69 100 THR A C 1
ATOM 732 O O . THR A 1 100 ? 1.987 -7.173 -3.952 1.00 98.69 100 THR A O 1
ATOM 735 N N . VAL A 1 101 ? 3.273 -6.611 -5.712 1.00 98.69 101 VAL A N 1
ATOM 736 C CA . VAL A 1 101 ? 2.245 -6.685 -6.748 1.00 98.69 101 VAL A CA 1
ATOM 737 C C . VAL A 1 101 ? 2.678 -7.684 -7.808 1.00 98.69 101 VAL A C 1
ATOM 739 O O . VAL A 1 101 ? 3.849 -7.764 -8.171 1.00 98.69 101 VAL A O 1
ATOM 742 N N . LEU A 1 102 ? 1.716 -8.450 -8.301 1.00 98.44 102 LEU A N 1
ATOM 743 C CA . LEU A 1 102 ? 1.847 -9.309 -9.463 1.00 98.44 102 LEU A CA 1
ATOM 744 C C . LEU A 1 102 ? 0.721 -8.959 -10.438 1.00 98.44 102 LEU A C 1
ATOM 746 O O . LEU A 1 102 ? -0.440 -9.305 -10.194 1.00 98.44 102 LEU A O 1
ATOM 750 N N . ASP A 1 103 ? 1.081 -8.250 -11.506 1.00 97.81 103 ASP A N 1
ATOM 751 C CA . ASP A 1 103 ? 0.190 -7.834 -12.588 1.00 97.81 103 ASP A CA 1
ATOM 752 C C . ASP A 1 103 ? -0.182 -9.048 -13.448 1.00 97.81 103 ASP A C 1
ATOM 754 O O . ASP A 1 103 ? 0.667 -9.746 -14.008 1.00 97.81 103 ASP A O 1
ATOM 758 N N . HIS A 1 104 ? -1.479 -9.323 -13.528 1.00 95.12 104 HIS A N 1
ATOM 759 C CA . HIS A 1 104 ? -2.033 -10.402 -14.338 1.00 95.12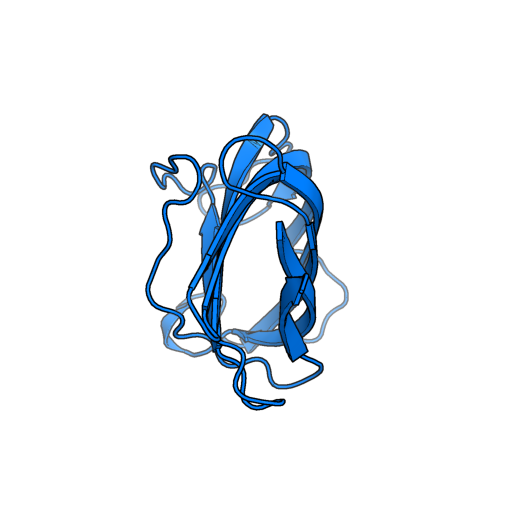 104 HIS A CA 1
ATOM 760 C C . HIS A 1 104 ? -3.130 -9.888 -15.275 1.00 95.12 104 HIS A C 1
ATOM 762 O O . HIS A 1 104 ? -4.082 -10.617 -15.574 1.00 95.12 104 HIS A O 1
ATOM 768 N N . GLY A 1 105 ? -3.019 -8.641 -15.740 1.00 89.69 105 GLY A N 1
ATOM 769 C CA . GLY A 1 105 ? -3.947 -8.054 -16.702 1.00 89.69 105 GLY A CA 1
ATOM 770 C C . GLY A 1 105 ? -5.373 -7.960 -16.161 1.00 89.69 105 GLY A C 1
ATOM 771 O O . GLY A 1 105 ? -6.321 -8.348 -16.846 1.00 89.69 105 GLY A O 1
ATOM 772 N N . GLY A 1 106 ? -5.530 -7.500 -14.915 1.00 86.62 106 GLY A N 1
ATOM 773 C CA . GLY A 1 106 ? -6.831 -7.351 -14.249 1.00 86.62 106 GLY A CA 1
ATOM 774 C C . GLY A 1 106 ? -7.248 -8.554 -13.398 1.00 86.62 106 GLY A C 1
ATOM 775 O O . GLY A 1 106 ? -8.389 -8.633 -12.943 1.00 86.62 106 GLY A O 1
ATOM 776 N N . ARG A 1 107 ? -6.338 -9.507 -13.169 1.00 93.69 107 ARG A N 1
ATOM 777 C CA . ARG A 1 107 ? -6.476 -10.590 -12.172 1.00 93.69 107 ARG A CA 1
ATOM 778 C C . ARG A 1 107 ? -5.348 -10.539 -11.154 1.00 93.69 107 ARG A C 1
ATOM 780 O O . ARG A 1 107 ? -4.792 -11.571 -10.763 1.00 93.69 107 ARG A O 1
ATOM 787 N N . ASP A 1 108 ? -4.994 -9.319 -10.795 1.00 97.31 108 ASP A N 1
ATOM 788 C CA . ASP A 1 108 ? -3.765 -9.027 -10.091 1.00 97.31 108 ASP A CA 1
ATOM 789 C C . ASP A 1 108 ? -3.780 -9.651 -8.706 1.00 97.31 108 ASP A C 1
ATOM 791 O O . ASP A 1 108 ? -4.823 -9.957 -8.111 1.00 97.31 108 ASP A O 1
ATOM 795 N N . ARG A 1 109 ? -2.581 -9.852 -8.186 1.00 98.12 109 ARG A N 1
ATOM 796 C CA . ARG A 1 109 ? -2.403 -10.207 -6.791 1.00 98.12 109 ARG A CA 1
ATOM 797 C C . ARG A 1 109 ? -1.532 -9.175 -6.129 1.00 98.12 109 ARG A C 1
ATOM 799 O O . ARG A 1 109 ? -0.605 -8.658 -6.743 1.00 98.12 109 ARG A O 1
ATOM 806 N N . MET A 1 110 ? -1.787 -8.937 -4.855 1.00 98.25 110 MET A N 1
ATOM 807 C CA . MET A 1 110 ? -0.892 -8.133 -4.051 1.00 98.25 110 MET A CA 1
ATOM 808 C C . MET A 1 110 ? -0.784 -8.650 -2.627 1.00 98.25 110 MET A C 1
ATOM 810 O O . MET A 1 110 ? -1.558 -9.499 -2.185 1.00 98.25 110 MET A O 1
ATOM 814 N N . TYR A 1 111 ? 0.193 -8.140 -1.903 1.00 97.75 111 TYR A N 1
ATOM 815 C CA . TYR A 1 111 ? 0.223 -8.208 -0.456 1.00 97.75 111 TYR A CA 1
ATOM 816 C C . TYR A 1 111 ? 1.020 -7.034 0.096 1.00 97.75 111 TYR A C 1
ATOM 818 O O . TYR A 1 111 ? 1.688 -6.324 -0.660 1.00 97.75 111 TYR A O 1
ATOM 826 N N . TRP A 1 112 ? 0.921 -6.816 1.402 1.00 97.12 112 TRP A N 1
ATOM 827 C CA . TRP A 1 112 ? 1.592 -5.713 2.066 1.00 97.12 112 TRP A CA 1
ATOM 828 C C . TRP A 1 112 ? 2.072 -6.102 3.459 1.00 97.12 112 TRP A C 1
ATOM 830 O O . TRP A 1 112 ? 1.595 -7.065 4.060 1.00 97.12 112 TRP A O 1
ATOM 840 N N . ALA A 1 113 ? 3.024 -5.329 3.964 1.00 95.62 113 ALA A N 1
ATOM 841 C CA . ALA A 1 113 ? 3.471 -5.373 5.346 1.00 95.62 113 ALA A CA 1
ATOM 842 C C . ALA A 1 113 ? 3.600 -3.943 5.865 1.00 95.62 113 ALA A C 1
ATOM 844 O O . ALA A 1 113 ? 4.000 -3.053 5.111 1.00 95.62 113 ALA A O 1
ATOM 845 N N . TRP A 1 114 ? 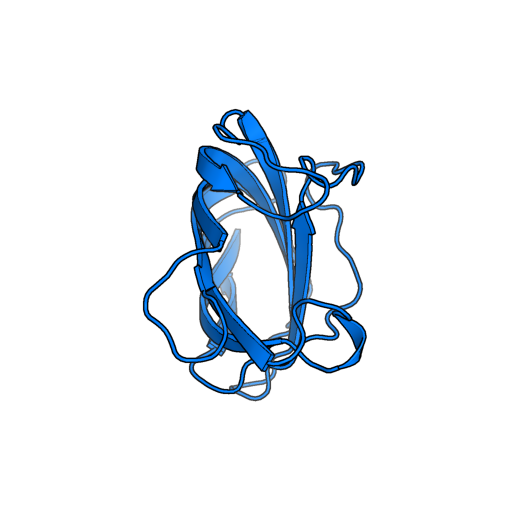3.289 -3.733 7.143 1.00 93.88 114 TRP A N 1
ATOM 846 C CA . TRP A 1 114 ? 3.384 -2.425 7.789 1.00 93.88 114 TRP A CA 1
ATOM 847 C C . TRP A 1 114 ? 4.339 -2.492 8.978 1.00 93.88 114 TRP A C 1
ATOM 849 O O . TRP A 1 114 ? 4.226 -3.377 9.827 1.00 93.88 114 TRP A O 1
ATOM 859 N N . GLU A 1 115 ? 5.281 -1.560 9.066 1.00 92.50 115 GLU A N 1
ATOM 860 C CA . GLU A 1 115 ? 6.250 -1.544 10.165 1.00 92.50 115 GLU A CA 1
ATOM 861 C C . GLU A 1 115 ? 5.564 -1.299 11.516 1.00 92.50 115 GLU A C 1
ATOM 863 O O . GLU A 1 115 ? 5.920 -1.912 12.520 1.00 92.50 115 GLU A O 1
ATOM 868 N N . PHE A 1 116 ? 4.517 -0.471 11.538 1.00 86.75 116 PHE A N 1
ATOM 869 C CA . PHE A 1 116 ? 3.763 -0.152 12.753 1.00 86.75 116 PHE A CA 1
ATOM 870 C C . PHE A 1 116 ? 2.942 -1.326 13.318 1.00 86.75 116 PHE A C 1
ATOM 872 O O . PHE A 1 116 ? 2.551 -1.278 14.479 1.00 86.75 116 PHE A O 1
ATOM 879 N N . VAL A 1 117 ? 2.748 -2.421 12.565 1.00 87.06 117 VAL A N 1
ATOM 880 C CA . VAL A 1 117 ? 2.205 -3.686 13.113 1.00 87.06 117 VAL A CA 1
ATOM 881 C C . VAL A 1 117 ? 3.304 -4.682 13.516 1.00 87.06 117 VAL A C 1
ATOM 883 O O . VAL A 1 117 ? 3.035 -5.864 13.724 1.00 87.06 117 VAL A O 1
ATOM 886 N N . GLY A 1 118 ? 4.554 -4.216 13.628 1.00 86.06 118 GLY A N 1
ATOM 887 C CA . GLY A 1 118 ? 5.705 -4.993 14.095 1.00 86.06 118 GLY A CA 1
ATOM 888 C C . GLY A 1 118 ? 6.480 -5.733 13.001 1.00 86.06 118 GLY A C 1
ATOM 889 O O . GLY A 1 118 ? 7.310 -6.585 13.323 1.00 86.06 118 GLY A O 1
ATOM 890 N N . ALA A 1 119 ? 6.233 -5.447 11.718 1.00 86.25 119 ALA A N 1
ATOM 891 C CA . ALA A 1 119 ? 6.967 -6.083 10.626 1.00 86.25 119 ALA A CA 1
ATOM 892 C C . ALA A 1 119 ? 8.341 -5.412 10.402 1.00 86.25 119 ALA A C 1
ATOM 894 O O . ALA A 1 119 ? 8.396 -4.200 10.202 1.00 86.25 119 ALA A O 1
ATOM 895 N N . PRO A 1 120 ? 9.456 -6.163 10.349 1.00 87.56 120 PRO A N 1
ATOM 896 C CA . PRO A 1 120 ? 10.737 -5.608 9.922 1.00 87.56 120 PRO A CA 1
ATOM 897 C C . PRO A 1 120 ? 10.740 -5.415 8.398 1.00 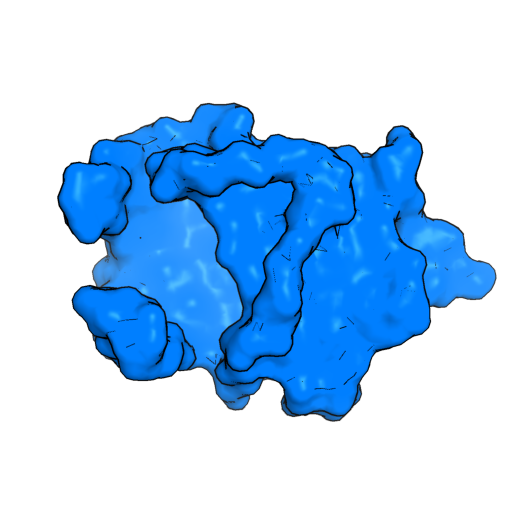87.56 120 PRO A C 1
ATOM 899 O O . PRO A 1 120 ? 10.726 -6.392 7.641 1.00 87.56 120 PRO A O 1
ATOM 902 N N . ILE A 1 121 ? 10.757 -4.160 7.942 1.00 95.31 121 ILE A N 1
ATOM 903 C CA . ILE A 1 121 ? 10.698 -3.807 6.516 1.00 95.31 121 ILE A CA 1
ATOM 904 C C . ILE A 1 121 ? 12.009 -3.154 6.082 1.00 95.31 121 ILE A C 1
ATOM 906 O O . ILE A 1 121 ? 12.321 -2.028 6.463 1.00 95.31 121 ILE A O 1
ATOM 910 N N . ASN A 1 122 ? 12.753 -3.862 5.234 1.00 95.62 122 ASN A N 1
ATOM 911 C CA . ASN A 1 122 ? 13.846 -3.284 4.460 1.00 95.62 122 ASN A CA 1
ATOM 912 C C . ASN A 1 122 ? 13.332 -2.782 3.105 1.00 95.62 122 ASN A C 1
ATOM 914 O O . ASN A 1 122 ? 12.269 -3.196 2.631 1.00 95.62 122 ASN A O 1
ATOM 918 N N . ASP A 1 123 ? 14.104 -1.904 2.473 1.00 96.19 123 ASP A N 1
ATOM 919 C CA . ASP A 1 123 ? 13.781 -1.414 1.136 1.00 96.19 123 ASP A CA 1
ATOM 920 C C . ASP A 1 123 ? 13.777 -2.559 0.118 1.00 96.19 123 ASP A C 1
ATOM 922 O O . ASP A 1 123 ? 14.646 -3.433 0.128 1.00 96.19 123 ASP A O 1
ATOM 926 N N . CYS A 1 124 ? 12.743 -2.573 -0.725 1.00 95.94 124 CYS A N 1
ATOM 927 C CA . CYS A 1 124 ? 12.480 -3.600 -1.726 1.00 95.94 124 CYS A CA 1
ATOM 928 C C . CYS A 1 124 ? 12.386 -5.041 -1.172 1.00 95.94 124 CYS A C 1
ATOM 930 O O . CYS A 1 124 ? 12.550 -6.016 -1.908 1.00 95.94 124 CYS A O 1
ATOM 932 N N . GLN A 1 125 ? 12.046 -5.197 0.112 1.00 95.81 125 GLN A N 1
ATOM 933 C CA . GLN A 1 125 ? 11.656 -6.477 0.704 1.00 95.81 125 GLN A CA 1
ATOM 934 C C . GLN A 1 125 ? 10.142 -6.671 0.583 1.00 95.81 125 GLN A C 1
ATOM 936 O O . GLN A 1 125 ? 9.376 -5.826 1.038 1.00 95.81 125 GLN A O 1
ATOM 941 N N . GLY A 1 126 ? 9.708 -7.797 0.016 1.00 94.62 126 GLY A N 1
ATOM 942 C CA . GLY A 1 126 ? 8.298 -8.104 -0.237 1.00 94.62 126 GLY A CA 1
ATOM 943 C C . GLY A 1 126 ? 7.829 -9.426 0.371 1.00 94.62 126 GLY A C 1
ATOM 944 O O . GLY A 1 126 ? 8.625 -10.246 0.828 1.00 94.62 126 GLY A O 1
ATOM 945 N N . LEU A 1 127 ? 6.516 -9.640 0.347 1.00 95.38 127 LEU A N 1
ATOM 946 C CA . LEU A 1 127 ? 5.849 -10.874 0.766 1.00 95.38 127 LEU A CA 1
ATOM 947 C C . LEU A 1 127 ? 5.066 -11.459 -0.415 1.00 95.38 127 LEU A C 1
ATOM 949 O O . LEU A 1 127 ? 4.692 -10.744 -1.339 1.00 95.38 127 LEU A O 1
ATOM 953 N N . ALA A 1 128 ? 4.779 -12.762 -0.388 1.00 96.75 128 ALA A N 1
ATOM 954 C CA . ALA A 1 128 ? 4.045 -13.403 -1.478 1.00 96.75 128 ALA A CA 1
ATOM 955 C C . ALA A 1 128 ? 2.669 -12.728 -1.715 1.00 96.75 128 ALA A C 1
ATOM 957 O O . ALA A 1 128 ? 1.908 -12.557 -0.758 1.00 96.75 128 ALA A O 1
ATOM 958 N N . PRO A 1 129 ? 2.307 -12.378 -2.966 1.00 96.81 129 PRO A N 1
ATOM 959 C CA . PRO A 1 129 ? 1.077 -11.651 -3.266 1.00 96.81 129 PRO A CA 1
ATOM 960 C C . PRO A 1 129 ? -0.140 -12.589 -3.201 1.00 96.81 129 PRO A C 1
ATOM 962 O O . PRO A 1 129 ? -0.449 -13.322 -4.146 1.00 96.81 129 PRO A O 1
ATOM 965 N N . MET A 1 130 ? -0.818 -12.613 -2.052 1.00 95.94 130 MET A N 1
ATOM 966 C CA . MET A 1 130 ? -1.937 -13.527 -1.776 1.00 95.94 130 MET A CA 1
ATOM 967 C C . MET A 1 130 ? -3.315 -12.873 -1.908 1.00 95.94 130 MET A C 1
ATOM 969 O O . MET A 1 130 ? -4.282 -13.558 -2.256 1.00 95.94 130 MET A O 1
ATOM 973 N N . PHE A 1 131 ? -3.421 -11.571 -1.640 1.00 97.62 131 PHE A N 1
ATOM 974 C CA . PHE A 1 131 ? -4.671 -10.830 -1.759 1.00 97.62 131 PHE A CA 1
ATOM 975 C C . PHE A 1 131 ? -5.031 -10.642 -3.232 1.00 97.62 131 PHE A C 1
ATOM 977 O O . PHE A 1 131 ? -4.176 -10.319 -4.056 1.00 97.62 131 PHE A O 1
ATOM 984 N N . ARG A 1 132 ? -6.307 -10.850 -3.562 1.00 97.62 132 ARG A N 1
ATOM 985 C CA . ARG A 1 132 ? -6.864 -10.611 -4.895 1.00 97.62 132 ARG A CA 1
ATOM 986 C C . ARG A 1 132 ? -7.819 -9.429 -4.806 1.00 97.62 132 ARG A C 1
ATOM 988 O O . ARG A 1 132 ? -8.918 -9.606 -4.272 1.00 97.62 132 ARG A O 1
ATOM 995 N N . PRO A 1 133 ? -7.428 -8.248 -5.303 1.00 96.94 133 PRO A N 1
ATOM 996 C CA . PRO A 1 133 ? -8.361 -7.149 -5.459 1.00 96.94 133 PRO A CA 1
ATOM 997 C C . PRO A 1 133 ? -9.568 -7.585 -6.296 1.00 96.94 133 PRO A C 1
ATOM 999 O O . PRO A 1 133 ? -9.466 -8.409 -7.203 1.00 96.94 133 PRO A O 1
ATOM 1002 N N . SER A 1 134 ? -10.730 -7.040 -5.958 1.00 96.31 134 SER A N 1
ATOM 1003 C CA . SER A 1 134 ? -11.992 -7.305 -6.667 1.00 96.31 134 SER A CA 1
ATOM 1004 C C . SER A 1 134 ? -12.364 -6.184 -7.637 1.00 96.31 134 SER A C 1
ATOM 1006 O O . SER A 1 134 ? -13.228 -6.376 -8.486 1.00 96.31 134 SER A O 1
ATOM 1008 N N . HIS A 1 135 ? -11.725 -5.021 -7.497 1.00 95.69 135 HIS A N 1
ATOM 1009 C CA . HIS A 1 135 ? -11.943 -3.827 -8.302 1.00 95.69 135 HIS A CA 1
ATOM 1010 C C . HIS A 1 135 ? -10.601 -3.161 -8.605 1.00 95.69 135 HIS A C 1
ATOM 1012 O O . HIS A 1 135 ? -9.701 -3.168 -7.761 1.00 95.69 135 HIS A O 1
ATOM 1018 N N . GLY A 1 136 ? -10.508 -2.538 -9.780 1.00 95.75 136 GLY A N 1
ATOM 1019 C CA . GLY A 1 136 ? -9.283 -1.889 -10.235 1.00 95.75 136 GLY A CA 1
ATOM 1020 C C . GLY A 1 136 ? -8.173 -2.888 -10.571 1.00 95.75 136 GLY A C 1
ATOM 1021 O O . GLY A 1 136 ? -8.445 -4.050 -10.872 1.00 95.75 136 GLY A O 1
ATOM 1022 N N . GLY A 1 137 ? -6.936 -2.412 -10.544 1.00 96.44 137 GLY A N 1
ATOM 1023 C CA . GLY A 1 137 ? -5.743 -3.179 -10.869 1.00 96.44 137 GLY A CA 1
ATOM 1024 C C . GLY A 1 137 ? -4.503 -2.296 -10.935 1.00 96.44 137 GLY A C 1
ATOM 1025 O O . GLY A 1 137 ? -4.579 -1.067 -10.839 1.00 96.44 137 GLY A O 1
ATOM 1026 N N . PHE A 1 138 ? -3.368 -2.945 -11.121 1.00 97.94 138 PHE A N 1
ATOM 1027 C CA . PHE A 1 138 ? -2.065 -2.332 -11.279 1.00 97.94 138 PHE A CA 1
ATOM 1028 C C . PHE A 1 138 ? -1.514 -2.622 -12.667 1.00 97.94 138 PHE A C 1
ATOM 1030 O O . PHE A 1 138 ? -1.883 -3.594 -13.321 1.00 97.94 138 PHE A O 1
ATOM 1037 N N . ARG A 1 139 ? -0.601 -1.765 -13.100 1.00 97.94 139 ARG A N 1
ATOM 1038 C CA . ARG A 1 139 ? 0.272 -1.999 -14.237 1.00 97.94 139 ARG A CA 1
ATOM 1039 C C . ARG A 1 139 ? 1.698 -2.059 -13.744 1.00 97.94 139 ARG A C 1
ATOM 1041 O O . ARG A 1 139 ? 2.152 -1.120 -13.090 1.00 97.94 139 ARG A O 1
ATOM 1048 N N . VAL A 1 140 ? 2.376 -3.152 -14.066 1.00 97.94 140 VAL A N 1
ATOM 1049 C CA . VAL A 1 140 ? 3.809 -3.318 -13.826 1.00 97.94 140 VAL A CA 1
ATOM 1050 C C . VAL A 1 140 ? 4.521 -3.338 -15.167 1.00 97.94 140 VAL A C 1
ATOM 1052 O O . VAL A 1 140 ? 4.167 -4.115 -16.054 1.00 97.94 140 VAL A O 1
ATOM 1055 N N . GLY A 1 141 ? 5.529 -2.487 -15.320 1.00 94.12 141 GLY A N 1
ATOM 1056 C CA . GLY A 1 141 ? 6.266 -2.379 -16.570 1.00 94.12 141 GLY A CA 1
ATOM 1057 C C . GLY A 1 141 ? 7.723 -2.018 -16.364 1.00 94.12 141 GLY A C 1
ATOM 1058 O O . GLY A 1 141 ? 8.121 -1.481 -15.332 1.00 94.12 141 GLY A O 1
ATOM 1059 N N . THR A 1 142 ? 8.523 -2.314 -17.376 1.00 85.44 142 THR A N 1
ATOM 1060 C CA . THR A 1 142 ? 9.793 -1.634 -17.594 1.00 85.44 142 THR A CA 1
ATOM 1061 C C . THR A 1 142 ? 9.545 -0.540 -18.619 1.00 85.44 142 THR A C 1
ATOM 1063 O O . THR A 1 142 ? 8.972 -0.809 -19.671 1.00 85.44 142 THR A O 1
ATOM 1066 N N . ASP A 1 143 ? 9.935 0.687 -18.299 1.00 67.75 143 ASP A N 1
ATOM 1067 C CA . ASP A 1 143 ? 10.089 1.748 -19.283 1.00 67.75 143 ASP A CA 1
ATOM 1068 C C . ASP A 1 143 ? 11.192 1.296 -20.253 1.00 67.75 143 ASP A C 1
ATOM 1070 O O . ASP A 1 143 ? 12.346 1.129 -19.825 1.00 67.75 143 ASP A O 1
ATOM 1074 N N . ASP A 1 144 ? 10.799 1.034 -21.503 1.00 52.38 144 ASP A N 1
ATOM 1075 C CA . ASP A 1 144 ? 11.690 0.739 -22.635 1.00 52.38 144 ASP A CA 1
ATOM 1076 C C . ASP A 1 144 ? 12.526 1.969 -23.034 1.00 52.38 144 ASP A C 1
ATOM 1078 O O . ASP A 1 144 ? 11.963 3.090 -23.100 1.00 52.38 144 ASP A O 1
#

Organism: NCBI:txid117157

Sequence (144 aa):
MGSLVGTAAGKLPEWFGPWAGDRARFDLDAHGDPMNTTGTFRVFHGVGTTDEARAEFEGDITCLTVAGPAAIATGVITHGYADLPPLPDPDVTGKKVSFTVLDHGGRDRMYWAWEFVGAPINDCQGLAPMFRPSHGGFRVGTDD

Secondary structure (DSSP, 8-state):
-EEEEEEEEEEPPGGGGGGTT-EEEEEEEEEEETTEEEEEEEEEEE-TTSS-EEEEEEEEEEEEEEETTEEEEEEEEEEEEEEETTEEES--TT-EEEEEEE--SSS-EEEEEEGGGT----TT------B--SEEEEEEEE--

Foldseek 3Di:
DKWKFKKFKDAADCVVPPRGQWIKIKGWTWDDAQQDIWTKMWIFTGRRPDPHTQWTWMFIWNGWDADPQKIKTKTFTQFIFHNDPPQGGRTRHRWMKMKIWGFDPQQIFIDMDTVSVPDDDDGRDGDDRDDTTPDMGMGIDDDD